Protein AF-A0A6G1YXE8-F1 (afdb_monomer)

Sequence (109 aa):
LSVSPDSFSIGLAEGHWGNKIVLLTSLLSKNEANSLYVKIKSCLTDTDVALLSNFFDFYDEKGNLYIRLDKQRLCTGKVSLSEGDSVRIKFKSILTHEPRKSTLNRMRT

Nearest PDB structures (foldseek):
  2ogk-assembly1_B  TM=8.290E-01  e=3.411E-05  Archaeoglobus fulgidus
  2ogk-assembly1_A  TM=7.427E-01  e=2.846E-04  Archaeoglobus fulgidus
  2ogk-assembly1_C  TM=7.393E-01  e=3.414E-04  Archaeoglobus fulgidus
  2nrq-assembly1_A  TM=8.232E-01  e=2.103E-03  Saccharolobus solfataricus
  7mby-assembly1_R  TM=4.024E-01  e=2.239E+00  Homo sapiens

Structure (mmCIF, N/CA/C/O backbone):
data_AF-A0A6G1YXE8-F1
#
_entry.id   AF-A0A6G1YXE8-F1
#
loop_
_atom_site.group_PDB
_atom_site.id
_atom_site.type_symbol
_atom_site.label_atom_id
_atom_site.label_alt_id
_atom_site.label_comp_id
_atom_site.label_asym_id
_atom_site.label_entity_id
_atom_site.label_seq_id
_atom_site.pdbx_PDB_ins_code
_atom_site.Cartn_x
_atom_site.Cartn_y
_atom_site.Cartn_z
_atom_site.occupancy
_atom_site.B_iso_or_equiv
_atom_site.auth_seq_id
_atom_site.auth_comp_id
_atom_site.auth_asym_id
_atom_site.auth_atom_id
_atom_site.pdbx_PDB_model_num
ATOM 1 N N . LEU A 1 1 ? 5.035 7.481 3.893 1.00 65.12 1 LEU A N 1
ATOM 2 C CA . LEU A 1 1 ? 4.880 7.264 2.430 1.00 65.12 1 LEU A CA 1
ATOM 3 C C . LEU A 1 1 ? 4.222 8.520 1.856 1.00 65.12 1 LEU A C 1
ATOM 5 O O . LEU A 1 1 ? 3.421 9.104 2.562 1.00 65.12 1 LEU A O 1
ATOM 9 N N . SER A 1 2 ? 4.622 9.020 0.687 1.00 70.44 2 SER A N 1
ATOM 10 C CA . SER A 1 2 ? 4.278 10.372 0.185 1.00 70.44 2 SER A CA 1
ATOM 11 C C . SER A 1 2 ? 2.879 10.484 -0.449 1.00 70.44 2 SER A C 1
ATOM 13 O O . SER A 1 2 ? 2.729 11.130 -1.479 1.00 70.44 2 SER A O 1
ATOM 15 N N . VAL A 1 3 ? 1.873 9.815 0.117 1.00 83.12 3 VAL A N 1
ATOM 16 C CA . VAL A 1 3 ? 0.493 9.848 -0.398 1.00 83.12 3 VAL A CA 1
ATOM 17 C C . VAL A 1 3 ? -0.293 10.912 0.361 1.00 83.12 3 VAL A C 1
ATOM 19 O O . VAL A 1 3 ? -0.233 10.940 1.590 1.00 83.12 3 VAL A O 1
ATOM 22 N N . SER A 1 4 ? -1.015 11.775 -0.359 1.00 86.62 4 SER A N 1
ATOM 23 C CA . SER A 1 4 ? -1.825 12.827 0.264 1.00 86.62 4 SER A CA 1
ATOM 24 C C . SER A 1 4 ? -2.988 12.225 1.071 1.00 86.62 4 SER A C 1
ATOM 26 O O . SER A 1 4 ? -3.716 11.393 0.517 1.00 86.62 4 SER A O 1
ATOM 28 N N . PRO A 1 5 ? -3.209 12.641 2.333 1.00 85.50 5 PRO A N 1
ATOM 29 C CA . PRO A 1 5 ? -4.352 12.201 3.136 1.00 85.50 5 PRO A CA 1
ATOM 30 C C . PRO A 1 5 ? -5.704 12.483 2.468 1.00 85.50 5 PRO A C 1
ATOM 32 O O . PRO A 1 5 ? -6.606 11.654 2.542 1.00 85.50 5 PRO A O 1
ATOM 35 N N . ASP A 1 6 ? -5.815 13.595 1.741 1.00 88.81 6 ASP A N 1
ATOM 36 C CA . ASP A 1 6 ? -7.065 14.031 1.104 1.00 88.81 6 ASP A CA 1
ATOM 37 C C . ASP A 1 6 ? -7.447 13.176 -0.116 1.00 88.81 6 ASP A C 1
ATOM 39 O O . ASP A 1 6 ? -8.575 13.228 -0.598 1.00 88.81 6 ASP A O 1
ATOM 43 N N . SER A 1 7 ? -6.513 12.362 -0.622 1.00 90.31 7 SER A N 1
ATOM 44 C CA . SER A 1 7 ? -6.764 11.443 -1.741 1.00 90.31 7 SER A CA 1
ATOM 45 C C . SER A 1 7 ? -7.498 10.165 -1.326 1.00 90.31 7 SER A C 1
ATOM 47 O O . SER A 1 7 ? -7.876 9.360 -2.181 1.00 90.31 7 SER A O 1
ATOM 49 N N . PHE A 1 8 ? -7.662 9.933 -0.020 1.00 93.56 8 PHE A N 1
ATOM 50 C CA . PHE A 1 8 ? -8.300 8.729 0.485 1.00 93.56 8 PHE A CA 1
ATOM 51 C C . PHE A 1 8 ? -9.818 8.880 0.519 1.00 93.56 8 PHE A C 1
ATOM 53 O O . PHE A 1 8 ? -10.379 9.777 1.139 1.00 93.56 8 PHE A O 1
ATOM 60 N N . SER A 1 9 ? -10.485 7.915 -0.100 1.00 94.81 9 SER A N 1
ATOM 61 C CA . SER A 1 9 ? -11.911 7.671 0.071 1.00 94.81 9 SER A CA 1
ATOM 62 C C . SER A 1 9 ? -12.157 6.802 1.306 1.00 94.81 9 SER A C 1
ATOM 64 O O . SER A 1 9 ? -11.409 5.856 1.579 1.00 94.81 9 SER A O 1
ATOM 66 N N . ILE A 1 10 ? -13.214 7.139 2.046 1.00 95.50 10 ILE A N 1
ATOM 67 C CA . ILE A 1 10 ? -13.670 6.425 3.240 1.00 95.50 10 ILE A CA 1
ATOM 68 C C . ILE A 1 10 ? -14.872 5.563 2.852 1.00 95.50 10 ILE A C 1
ATOM 70 O O . ILE A 1 10 ? -15.889 6.081 2.396 1.00 95.50 10 ILE A O 1
ATOM 74 N N . GLY A 1 11 ? -14.765 4.252 3.054 1.00 94.38 11 GLY A N 1
ATOM 75 C CA . GLY A 1 11 ? -15.863 3.300 2.904 1.00 94.38 11 GLY A CA 1
ATOM 76 C C . GLY A 1 11 ? -16.184 2.607 4.224 1.00 94.38 11 GLY A C 1
ATOM 77 O O . GLY A 1 11 ? -15.284 2.319 5.010 1.00 94.38 11 GLY A O 1
ATOM 78 N N . LEU A 1 12 ? -17.460 2.309 4.465 1.00 95.38 12 LEU A N 1
ATOM 79 C CA . LEU A 1 12 ? -17.874 1.420 5.550 1.00 95.38 12 LEU A CA 1
ATOM 80 C C . LEU A 1 12 ? -17.938 -0.010 5.020 1.00 95.38 12 LEU A C 1
ATOM 82 O O . LEU A 1 12 ? -18.489 -0.252 3.948 1.00 95.38 12 LEU A O 1
ATOM 86 N N . ALA A 1 13 ? -17.381 -0.949 5.772 1.00 93.12 13 ALA A N 1
ATOM 87 C CA . ALA A 1 13 ? -17.438 -2.364 5.451 1.00 93.12 13 ALA A CA 1
ATOM 88 C C . ALA A 1 13 ? -17.619 -3.198 6.714 1.00 93.12 13 ALA A C 1
ATOM 90 O O . ALA A 1 13 ? -17.544 -2.700 7.836 1.00 93.12 13 ALA A O 1
ATOM 91 N N . GLU A 1 14 ? -17.858 -4.483 6.518 1.00 94.25 14 GLU A N 1
ATOM 92 C CA . GLU A 1 14 ? -17.985 -5.456 7.587 1.00 94.25 14 GLU A CA 1
ATOM 93 C C . GLU A 1 14 ? -16.747 -6.356 7.577 1.00 94.25 14 GLU A C 1
ATOM 95 O O . GLU A 1 14 ? -16.319 -6.864 6.538 1.00 94.25 14 GLU A O 1
ATOM 100 N N . GLY A 1 15 ? -16.103 -6.476 8.733 1.00 88.94 15 GLY A N 1
ATOM 101 C CA . GLY A 1 15 ? -14.977 -7.370 8.941 1.00 88.94 15 GLY A CA 1
ATOM 102 C C . GLY A 1 15 ? -15.431 -8.825 8.998 1.00 88.94 15 GLY A C 1
ATOM 103 O O . GLY A 1 15 ? -16.618 -9.130 9.055 1.00 88.94 15 GLY A O 1
ATOM 104 N N . HIS A 1 16 ? -14.464 -9.739 9.052 1.00 86.38 16 HIS A N 1
ATOM 105 C CA . HIS A 1 16 ? -14.731 -11.182 9.029 1.00 86.38 16 HIS A CA 1
ATOM 106 C C . HIS A 1 16 ? -15.713 -11.659 10.117 1.00 86.38 16 HIS A C 1
ATOM 108 O O . HIS A 1 16 ? -16.473 -12.591 9.890 1.00 86.38 16 HIS A O 1
ATOM 114 N N . TRP A 1 17 ? -15.721 -10.991 11.274 1.00 91.12 17 TRP A N 1
ATOM 115 C CA . TRP A 1 17 ? -16.552 -11.326 12.437 1.00 91.12 17 TRP A CA 1
ATOM 116 C C . TRP A 1 17 ? -17.778 -10.415 12.610 1.00 91.12 17 TRP A C 1
ATOM 118 O O . TRP A 1 17 ? -18.244 -10.226 13.727 1.00 91.12 17 TRP A O 1
ATOM 128 N N . GLY A 1 18 ? -18.259 -9.771 11.545 1.00 91.12 18 GLY A N 1
ATOM 129 C CA . GLY A 1 18 ? -19.430 -8.885 11.616 1.00 91.12 18 GLY A CA 1
ATOM 130 C C . GLY A 1 18 ? -19.157 -7.487 12.192 1.00 91.12 18 GLY A C 1
ATOM 131 O O . GLY A 1 18 ? -20.048 -6.650 12.331 1.00 91.12 18 GLY A O 1
ATOM 132 N N . ASN A 1 19 ? -17.902 -7.199 12.543 1.00 93.75 19 ASN A N 1
ATOM 133 C CA . ASN A 1 19 ? -17.512 -5.901 13.086 1.00 93.75 19 ASN A CA 1
ATOM 134 C C . ASN A 1 19 ? -17.506 -4.844 11.983 1.00 93.75 19 ASN A C 1
ATOM 136 O O . ASN A 1 19 ? -16.868 -5.036 10.949 1.00 93.75 19 ASN A O 1
ATOM 140 N N . LYS A 1 20 ? -18.133 -3.689 12.215 1.00 94.00 20 LYS A N 1
ATOM 141 C CA . LYS A 1 20 ? -18.038 -2.558 11.285 1.00 94.00 20 LYS A CA 1
ATOM 142 C C . LYS A 1 20 ? -16.603 -2.036 11.251 1.00 94.00 20 LYS A C 1
ATOM 144 O O . LYS A 1 20 ? -16.035 -1.693 12.286 1.00 94.00 20 LYS A O 1
ATOM 149 N N . ILE A 1 21 ? -16.034 -1.963 10.057 1.00 93.88 21 ILE A N 1
ATOM 150 C CA . ILE A 1 21 ? -14.694 -1.448 9.791 1.00 93.88 21 ILE A CA 1
ATOM 151 C C . ILE A 1 21 ? -14.757 -0.295 8.795 1.00 93.88 21 ILE A C 1
ATOM 153 O O . ILE A 1 21 ? -15.674 -0.189 7.978 1.00 93.88 21 ILE A O 1
ATOM 157 N N . VAL A 1 22 ? -13.740 0.558 8.853 1.00 94.25 22 VAL A N 1
ATOM 158 C CA . VAL A 1 22 ? -13.534 1.628 7.881 1.00 94.25 22 VAL A CA 1
ATOM 159 C C . VAL A 1 22 ? -12.457 1.196 6.893 1.00 94.25 22 VAL A C 1
ATOM 161 O O . VAL A 1 22 ? -11.349 0.828 7.283 1.00 94.25 22 VAL A O 1
ATOM 164 N N . LEU A 1 23 ? -12.781 1.252 5.605 1.00 92.81 23 LEU A N 1
ATOM 165 C CA . LEU A 1 23 ? -11.847 1.053 4.507 1.00 92.81 23 LEU A CA 1
ATOM 166 C C . LEU A 1 23 ? -11.361 2.410 4.007 1.00 92.81 23 LEU A C 1
ATOM 168 O O . LEU A 1 23 ? -12.140 3.202 3.483 1.00 92.81 23 LEU A O 1
ATOM 172 N N . LEU A 1 24 ? -10.058 2.646 4.134 1.00 93.50 24 LEU A N 1
ATOM 173 C CA . LEU A 1 24 ? -9.379 3.781 3.519 1.00 93.50 24 LEU A CA 1
ATOM 174 C C . LEU A 1 24 ? -8.768 3.325 2.197 1.00 93.50 24 LEU A C 1
ATOM 176 O O . LEU A 1 24 ? -7.879 2.473 2.188 1.00 93.50 24 LEU A O 1
ATOM 180 N N . THR A 1 25 ? -9.240 3.887 1.086 1.00 93.56 25 THR A N 1
ATOM 181 C CA . THR A 1 25 ? -8.762 3.525 -0.256 1.00 93.56 25 THR A CA 1
ATOM 182 C C . THR A 1 25 ? -8.339 4.769 -1.018 1.00 93.56 25 THR A C 1
ATOM 184 O O . THR A 1 25 ? -9.111 5.716 -1.125 1.00 93.56 25 THR A O 1
ATOM 187 N N . SER A 1 26 ? -7.137 4.754 -1.589 1.00 94.12 26 SER A N 1
ATOM 188 C CA . SER A 1 26 ? -6.654 5.800 -2.494 1.00 94.12 26 SER A CA 1
ATOM 189 C C . SER A 1 26 ? -6.207 5.167 -3.809 1.00 94.12 26 SER A C 1
ATOM 191 O O . SER A 1 26 ? -5.603 4.089 -3.824 1.00 94.12 26 SER A O 1
ATOM 193 N N . LEU A 1 27 ? -6.544 5.824 -4.917 1.00 93.06 27 LEU A N 1
ATOM 194 C CA . LEU A 1 27 ? -6.075 5.473 -6.251 1.00 93.06 27 LEU A CA 1
ATOM 195 C C . LEU A 1 27 ? -5.009 6.480 -6.657 1.00 93.06 27 LEU A C 1
ATOM 197 O O . LEU A 1 27 ? -5.281 7.670 -6.768 1.00 93.06 27 LEU A O 1
ATOM 201 N N . LEU A 1 28 ? -3.800 5.981 -6.890 1.00 91.81 28 LEU A N 1
ATOM 202 C CA . LEU A 1 28 ? -2.659 6.816 -7.241 1.00 91.81 28 LEU A CA 1
ATOM 203 C C . LEU A 1 28 ? -2.535 6.956 -8.754 1.00 91.81 28 LEU A C 1
ATOM 205 O O . LEU A 1 28 ? -2.722 5.990 -9.501 1.00 91.81 28 LEU A O 1
ATOM 209 N N . SER A 1 29 ? -2.149 8.148 -9.201 1.00 91.38 29 SER A N 1
ATOM 210 C CA . SER A 1 29 ? -1.709 8.360 -10.577 1.00 91.38 29 SER A CA 1
ATOM 211 C C . SER A 1 29 ? -0.419 7.580 -10.867 1.00 91.38 29 SER A C 1
ATOM 213 O O . SER A 1 29 ? 0.296 7.140 -9.964 1.00 91.38 29 SER A O 1
ATOM 215 N N . LYS A 1 30 ? -0.072 7.429 -12.151 1.00 88.56 30 LYS A N 1
ATOM 216 C CA . LYS A 1 30 ? 1.152 6.726 -12.579 1.00 88.56 30 LYS A CA 1
ATOM 217 C C . LYS A 1 30 ? 2.416 7.280 -11.906 1.00 88.56 30 LYS A C 1
ATOM 219 O O . LYS A 1 30 ? 3.276 6.504 -11.492 1.00 88.56 30 LYS A O 1
ATOM 224 N N . ASN A 1 31 ? 2.522 8.604 -11.797 1.00 89.38 31 ASN A N 1
ATOM 225 C CA . ASN A 1 31 ? 3.700 9.261 -11.233 1.00 89.38 31 ASN A CA 1
ATOM 226 C C . ASN A 1 31 ? 3.797 9.015 -9.724 1.00 89.38 31 ASN A C 1
ATOM 228 O O . ASN A 1 31 ? 4.843 8.585 -9.243 1.00 89.38 31 ASN A O 1
ATOM 232 N N . GLU A 1 32 ? 2.694 9.194 -8.996 1.00 90.94 32 GLU A N 1
ATOM 233 C CA . GLU A 1 32 ? 2.628 8.939 -7.552 1.00 90.94 32 GLU A CA 1
ATOM 234 C C . GLU A 1 32 ? 2.891 7.470 -7.220 1.00 90.94 32 GLU A C 1
ATOM 236 O O . GLU A 1 32 ? 3.638 7.169 -6.290 1.00 90.94 32 GLU A O 1
ATOM 241 N N . ALA A 1 33 ? 2.330 6.550 -8.010 1.00 89.81 33 ALA A N 1
ATOM 242 C CA . ALA A 1 33 ? 2.570 5.122 -7.863 1.00 89.81 33 ALA A CA 1
ATOM 243 C C . ALA A 1 33 ? 4.053 4.778 -8.070 1.00 89.81 33 ALA A C 1
ATOM 245 O O . ALA A 1 33 ? 4.614 4.013 -7.288 1.00 89.81 33 ALA A O 1
ATOM 246 N N . ASN A 1 34 ? 4.714 5.366 -9.072 1.00 88.56 34 ASN A N 1
ATOM 247 C CA . ASN A 1 34 ? 6.139 5.135 -9.306 1.00 88.56 34 ASN A CA 1
ATOM 248 C C . ASN A 1 34 ? 7.005 5.697 -8.166 1.00 88.56 34 ASN A C 1
ATOM 250 O O . ASN A 1 34 ? 7.890 5.009 -7.660 1.00 88.56 34 ASN A O 1
ATOM 254 N N . SER A 1 35 ? 6.715 6.914 -7.699 1.00 90.62 35 SER A N 1
ATOM 255 C CA . SER A 1 35 ? 7.397 7.498 -6.538 1.00 90.62 35 SER A CA 1
ATOM 256 C C . SER A 1 35 ? 7.203 6.653 -5.278 1.00 90.62 35 SER A C 1
ATOM 258 O O . SER A 1 35 ? 8.156 6.427 -4.530 1.00 90.62 35 SER A O 1
ATOM 260 N N . LEU A 1 36 ? 5.989 6.139 -5.057 1.00 90.00 36 LEU A N 1
ATOM 261 C CA . LEU A 1 36 ? 5.691 5.234 -3.952 1.00 90.00 36 LEU A CA 1
ATOM 262 C C . LEU A 1 36 ? 6.488 3.932 -4.069 1.00 90.00 36 LEU A C 1
ATOM 264 O O . LEU A 1 36 ? 7.078 3.495 -3.084 1.00 90.00 36 LEU A O 1
ATOM 268 N N . TYR A 1 37 ? 6.533 3.337 -5.261 1.00 87.88 37 TYR A N 1
ATOM 269 C CA . TYR A 1 37 ? 7.282 2.113 -5.524 1.00 87.88 37 TYR A CA 1
ATOM 270 C C . TYR A 1 37 ? 8.777 2.288 -5.247 1.00 87.88 37 TYR A C 1
ATOM 272 O O . TYR A 1 37 ? 9.356 1.499 -4.504 1.00 87.88 37 TYR A O 1
ATOM 280 N N . VAL A 1 38 ? 9.393 3.351 -5.776 1.00 87.50 38 VAL A N 1
ATOM 281 C CA . VAL A 1 38 ? 10.811 3.663 -5.535 1.00 87.50 38 VAL A CA 1
ATOM 282 C C . VAL A 1 38 ? 11.081 3.838 -4.043 1.00 87.50 38 VAL A C 1
ATOM 284 O O . VAL A 1 38 ? 12.052 3.287 -3.528 1.00 87.50 38 VAL A O 1
ATOM 287 N N . LYS A 1 39 ? 10.194 4.539 -3.328 1.00 88.31 39 LYS A N 1
ATOM 288 C CA . LYS A 1 39 ? 10.324 4.736 -1.882 1.00 88.31 39 LYS A CA 1
ATOM 289 C C . LYS A 1 39 ? 10.219 3.423 -1.111 1.00 88.31 39 LYS A C 1
ATOM 291 O O . LYS A 1 39 ? 11.061 3.166 -0.260 1.00 88.31 39 LYS A O 1
ATOM 296 N N . ILE A 1 40 ? 9.232 2.581 -1.423 1.00 87.00 40 ILE A N 1
ATOM 297 C CA . ILE A 1 40 ? 9.095 1.255 -0.804 1.00 87.00 40 ILE A CA 1
ATOM 298 C C . ILE A 1 40 ? 10.355 0.438 -1.074 1.00 87.00 40 ILE A C 1
ATOM 300 O O . ILE A 1 40 ? 10.981 -0.014 -0.125 1.00 87.00 40 ILE A O 1
ATOM 304 N N . LYS A 1 41 ? 10.787 0.342 -2.336 1.00 83.06 41 LYS A N 1
ATOM 305 C CA . LYS A 1 41 ? 11.999 -0.385 -2.726 1.00 83.06 41 LYS A CA 1
ATOM 306 C C . LYS A 1 41 ? 13.241 0.104 -1.975 1.00 83.06 41 LYS A C 1
ATOM 308 O O . LYS A 1 41 ? 14.037 -0.721 -1.558 1.00 83.06 41 LYS A O 1
ATOM 313 N N . SER A 1 42 ? 13.389 1.414 -1.772 1.00 84.50 42 SER A N 1
ATOM 314 C CA . SER A 1 42 ? 14.518 1.983 -1.019 1.00 84.50 42 SER A CA 1
ATOM 315 C C . SER A 1 42 ? 14.489 1.683 0.482 1.00 84.50 42 SER A C 1
ATOM 317 O O . SER A 1 42 ? 15.519 1.774 1.140 1.00 84.50 42 SER A O 1
ATOM 319 N N . CYS A 1 43 ? 13.317 1.361 1.034 1.00 83.06 43 CYS A N 1
ATOM 320 C CA . CYS A 1 43 ? 13.150 1.039 2.450 1.00 83.06 43 CYS A CA 1
ATOM 321 C C . CYS A 1 43 ? 13.189 -0.468 2.734 1.00 83.06 43 CYS A C 1
ATOM 323 O O . CYS A 1 43 ? 13.272 -0.848 3.900 1.00 83.06 43 CYS A O 1
ATOM 325 N N . LEU A 1 44 ? 13.076 -1.309 1.704 1.00 80.44 44 LEU A N 1
ATOM 326 C CA . LEU A 1 44 ? 13.161 -2.759 1.834 1.00 80.44 44 LEU A CA 1
ATOM 327 C C . LEU A 1 44 ? 14.621 -3.186 2.002 1.00 80.44 44 LEU A C 1
ATOM 329 O O . LEU A 1 44 ? 15.516 -2.635 1.364 1.00 80.44 44 LEU A O 1
ATOM 333 N N . THR A 1 45 ? 14.854 -4.171 2.865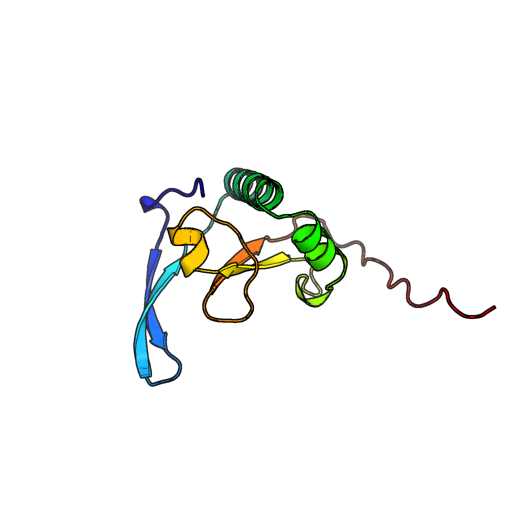 1.00 74.50 45 THR A N 1
ATOM 334 C CA . THR A 1 45 ? 16.187 -4.757 3.059 1.00 74.50 45 THR A CA 1
ATOM 335 C C . THR A 1 45 ? 16.548 -5.694 1.905 1.00 74.50 45 THR A C 1
ATOM 337 O O . THR A 1 45 ? 15.665 -6.159 1.184 1.00 74.50 45 THR A O 1
ATOM 340 N N . ASP A 1 46 ? 17.831 -6.032 1.739 1.00 72.75 46 ASP A N 1
ATOM 341 C CA . ASP A 1 46 ? 18.268 -6.984 0.702 1.00 72.75 46 ASP A CA 1
ATOM 342 C C . ASP A 1 46 ? 17.544 -8.339 0.807 1.00 72.75 46 ASP A C 1
ATOM 344 O O . ASP A 1 46 ? 17.206 -8.956 -0.204 1.00 72.75 46 ASP A O 1
ATOM 348 N N . THR A 1 47 ? 17.212 -8.761 2.030 1.00 72.44 47 THR A N 1
ATOM 349 C CA . THR A 1 47 ? 16.399 -9.952 2.301 1.00 72.44 47 THR A CA 1
ATOM 350 C C . THR A 1 47 ? 14.975 -9.812 1.760 1.00 72.44 47 THR A C 1
ATOM 352 O O . THR A 1 47 ? 14.459 -10.736 1.134 1.00 72.44 47 THR A O 1
ATOM 355 N N . ASP A 1 48 ? 14.337 -8.655 1.953 1.00 70.94 48 ASP A N 1
ATOM 356 C CA . ASP A 1 48 ? 12.986 -8.397 1.445 1.00 70.94 48 ASP A CA 1
ATOM 357 C C . ASP A 1 48 ? 12.961 -8.321 -0.089 1.00 70.94 48 ASP A C 1
ATOM 359 O O . ASP A 1 48 ? 12.018 -8.787 -0.730 1.00 70.94 48 ASP A O 1
ATOM 363 N N . VAL A 1 49 ? 14.009 -7.755 -0.694 1.00 71.38 49 VAL A N 1
ATOM 364 C CA . VAL A 1 49 ? 14.166 -7.710 -2.154 1.00 71.38 49 VAL A CA 1
ATOM 365 C C . VAL A 1 49 ? 14.325 -9.123 -2.718 1.00 71.38 49 VAL A C 1
ATOM 367 O O . VAL A 1 49 ? 13.676 -9.449 -3.713 1.00 71.38 49 VAL A O 1
ATOM 370 N N . ALA A 1 50 ? 15.120 -9.974 -2.063 1.00 67.88 50 ALA A N 1
ATOM 371 C CA . ALA A 1 50 ? 15.273 -11.377 -2.439 1.00 67.88 50 ALA A CA 1
ATOM 372 C C . ALA A 1 50 ? 13.956 -12.165 -2.303 1.00 67.88 50 ALA A C 1
ATOM 374 O O . ALA A 1 50 ? 13.636 -12.996 -3.155 1.00 67.88 50 ALA A O 1
ATOM 375 N N . LEU A 1 51 ? 13.153 -11.881 -1.272 1.00 70.94 51 LEU A N 1
ATOM 376 C CA . LEU A 1 51 ? 11.814 -12.458 -1.126 1.00 70.94 51 LEU A CA 1
ATOM 377 C C . LEU A 1 51 ? 10.887 -12.026 -2.271 1.00 70.94 51 LEU A C 1
ATOM 379 O O . LEU A 1 51 ? 10.261 -12.879 -2.895 1.00 70.94 51 LEU A O 1
ATOM 383 N N . LEU A 1 52 ? 10.852 -10.736 -2.619 1.00 71.81 52 LEU A N 1
ATOM 384 C CA . LEU A 1 52 ? 10.041 -10.236 -3.738 1.00 71.81 52 LEU A CA 1
ATOM 385 C C . LEU A 1 52 ? 10.457 -10.812 -5.096 1.00 71.81 52 LEU A C 1
ATOM 387 O O . LEU A 1 52 ? 9.607 -10.974 -5.970 1.00 71.81 52 LEU A O 1
ATOM 391 N N . SER A 1 53 ? 11.748 -11.090 -5.305 1.00 65.44 53 SER A N 1
ATOM 392 C CA . SER A 1 53 ? 12.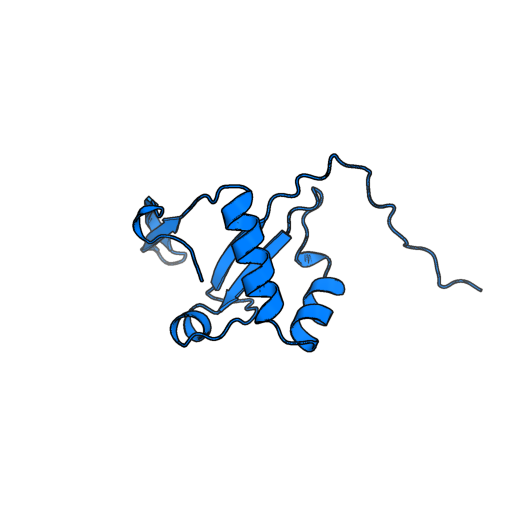226 -11.684 -6.559 1.00 65.44 53 SER A CA 1
ATOM 393 C C . SER A 1 53 ? 11.953 -13.182 -6.664 1.00 65.44 53 SER A C 1
ATOM 395 O O . SER A 1 53 ? 11.810 -13.685 -7.776 1.00 65.44 53 SER A O 1
ATOM 397 N N . ASN A 1 54 ? 11.895 -13.887 -5.532 1.00 60.41 54 ASN A N 1
ATOM 398 C CA . ASN A 1 54 ? 11.766 -15.344 -5.502 1.00 60.41 54 ASN A CA 1
ATOM 399 C C . ASN A 1 54 ? 10.313 -15.821 -5.392 1.00 60.41 54 ASN A C 1
ATOM 401 O O . ASN A 1 54 ? 10.011 -16.938 -5.809 1.00 60.41 54 ASN A O 1
ATOM 405 N N . PHE A 1 55 ? 9.410 -14.996 -4.859 1.00 64.75 55 PHE A N 1
ATOM 406 C CA . PHE A 1 55 ? 8.010 -15.370 -4.681 1.00 64.75 55 PHE A CA 1
ATOM 407 C C . PHE A 1 55 ? 7.146 -14.888 -5.847 1.00 64.75 55 PHE A C 1
ATOM 409 O O . PHE A 1 55 ? 6.764 -13.720 -5.939 1.00 64.75 55 PHE A O 1
ATOM 416 N N . PHE A 1 56 ? 6.789 -15.835 -6.717 1.00 62.94 56 PHE A N 1
ATOM 417 C CA . PHE A 1 56 ? 5.787 -15.639 -7.768 1.00 62.94 56 PHE A CA 1
ATOM 418 C C . PHE A 1 56 ? 4.431 -15.187 -7.212 1.00 62.94 56 PHE A C 1
ATOM 420 O O . PHE A 1 56 ? 3.716 -14.473 -7.903 1.00 62.94 56 PHE A O 1
ATOM 427 N N . ASP A 1 57 ? 4.122 -15.506 -5.953 1.00 72.25 57 ASP A N 1
ATOM 428 C CA . ASP A 1 57 ? 2.855 -15.175 -5.289 1.00 72.25 57 ASP A CA 1
ATOM 429 C C . ASP A 1 57 ? 2.584 -13.667 -5.163 1.00 72.25 57 ASP A C 1
ATOM 431 O O . ASP A 1 57 ? 1.441 -13.248 -4.969 1.00 72.25 57 ASP A O 1
ATOM 435 N N . PHE A 1 58 ? 3.617 -12.829 -5.288 1.00 79.38 58 PHE A N 1
ATOM 436 C CA . PHE A 1 58 ? 3.445 -11.377 -5.307 1.00 79.38 58 PHE A CA 1
ATOM 437 C C . PHE A 1 58 ? 2.957 -10.852 -6.662 1.00 79.38 58 PHE A C 1
ATOM 439 O O . PHE A 1 58 ? 2.485 -9.717 -6.729 1.00 79.38 58 PHE A O 1
ATOM 446 N N . TYR A 1 59 ? 3.039 -11.642 -7.734 1.00 83.38 59 TYR A N 1
ATOM 447 C CA . TYR A 1 59 ? 2.593 -11.256 -9.069 1.00 83.38 59 TYR A CA 1
ATOM 448 C C . TYR A 1 59 ? 1.352 -12.056 -9.470 1.00 83.38 59 TYR A C 1
ATOM 450 O O . TYR A 1 59 ? 1.334 -13.277 -9.363 1.00 83.38 59 TYR A O 1
ATOM 458 N N . ASP A 1 60 ? 0.312 -11.385 -9.972 1.00 82.69 60 ASP A N 1
ATOM 459 C CA . ASP A 1 60 ? -0.781 -12.108 -10.632 1.00 82.69 60 ASP A CA 1
ATOM 460 C C . ASP A 1 60 ? -0.409 -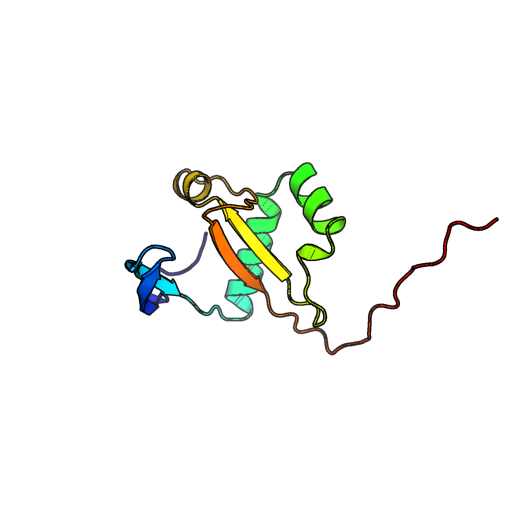12.529 -12.062 1.00 82.69 60 ASP A C 1
ATOM 462 O O . ASP A 1 60 ? 0.586 -12.081 -12.633 1.00 82.69 60 ASP A O 1
ATOM 466 N N . GLU A 1 61 ? -1.255 -13.360 -12.672 1.00 80.38 61 GLU A N 1
ATOM 467 C CA . GLU A 1 61 ? -1.103 -13.825 -14.060 1.00 80.38 61 GLU A CA 1
ATOM 468 C C . GLU A 1 61 ? -1.016 -12.677 -15.079 1.00 80.38 61 GLU A C 1
ATOM 470 O O . GLU A 1 61 ? -0.465 -12.841 -16.163 1.00 80.38 61 GLU A O 1
ATOM 475 N N . LYS A 1 62 ? -1.535 -11.492 -14.732 1.00 79.88 62 LYS A N 1
ATOM 476 C CA . LYS A 1 62 ? -1.497 -10.282 -15.565 1.00 79.88 62 LYS A CA 1
ATOM 477 C C . LYS A 1 62 ? -0.254 -9.427 -15.292 1.00 79.88 62 LYS A C 1
ATOM 479 O O . LYS A 1 62 ? -0.136 -8.330 -15.837 1.00 79.88 62 LYS A O 1
ATOM 484 N N . GLY A 1 63 ? 0.656 -9.894 -14.438 1.00 80.44 63 GLY A N 1
ATOM 485 C CA . GLY A 1 63 ? 1.878 -9.204 -14.043 1.00 80.44 63 GLY A CA 1
ATOM 486 C C . GLY A 1 63 ? 1.666 -8.048 -13.063 1.00 80.44 63 GLY A C 1
ATOM 487 O O . GLY A 1 63 ? 2.576 -7.239 -12.886 1.00 80.44 63 GLY A O 1
ATOM 488 N N . ASN A 1 64 ? 0.494 -7.922 -12.434 1.00 87.69 64 ASN A N 1
ATOM 489 C CA . ASN A 1 64 ? 0.282 -6.926 -11.386 1.00 87.69 64 ASN A CA 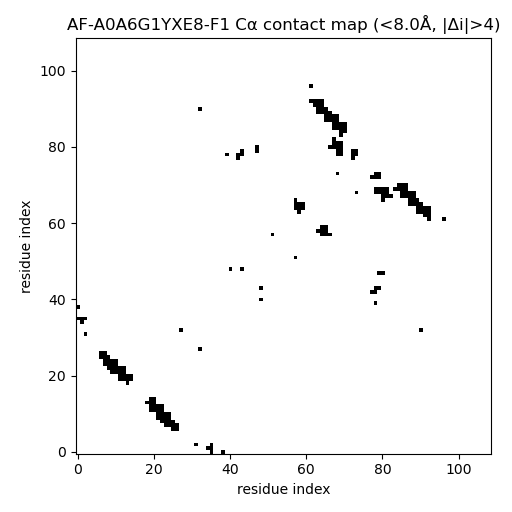1
ATOM 490 C C . ASN A 1 64 ? 0.975 -7.373 -10.103 1.00 87.69 64 ASN A C 1
ATOM 492 O O . ASN A 1 64 ? 0.829 -8.518 -9.685 1.00 87.69 64 ASN A O 1
ATOM 496 N N . LEU A 1 65 ? 1.659 -6.439 -9.451 1.00 87.69 65 LEU A N 1
ATOM 497 C CA . LEU A 1 65 ? 2.375 -6.677 -8.205 1.00 87.69 65 LEU A CA 1
ATOM 498 C C . LEU A 1 65 ? 1.478 -6.331 -7.010 1.00 87.69 65 LEU A C 1
ATOM 500 O O . LEU A 1 65 ? 1.023 -5.192 -6.871 1.00 87.69 65 LEU A O 1
ATOM 504 N N . TYR A 1 66 ? 1.245 -7.306 -6.139 1.00 89.38 66 TYR A N 1
ATOM 505 C CA . TYR A 1 66 ? 0.499 -7.168 -4.894 1.00 89.38 66 TYR A CA 1
ATOM 506 C C . TYR A 1 66 ? 1.473 -7.196 -3.736 1.00 89.38 66 TYR A C 1
ATOM 508 O O . TYR A 1 66 ? 2.124 -8.200 -3.485 1.00 89.38 66 TYR A O 1
ATOM 516 N N . ILE A 1 67 ? 1.547 -6.095 -2.999 1.00 88.62 67 ILE A N 1
ATOM 517 C CA . ILE A 1 67 ? 2.381 -5.994 -1.808 1.00 88.62 67 ILE A CA 1
ATOM 518 C C . ILE A 1 67 ? 1.484 -5.797 -0.592 1.00 88.62 67 ILE A C 1
ATOM 520 O O . ILE A 1 67 ? 0.523 -5.024 -0.612 1.00 88.62 67 ILE A O 1
ATOM 524 N N . ARG A 1 68 ? 1.821 -6.500 0.486 1.00 89.81 68 ARG A N 1
ATOM 525 C CA . ARG A 1 68 ? 1.208 -6.353 1.803 1.00 89.81 68 ARG A CA 1
ATOM 526 C C . ARG A 1 68 ? 2.251 -5.809 2.765 1.00 89.81 68 ARG A C 1
ATOM 528 O O . ARG A 1 68 ? 3.252 -6.472 3.017 1.00 89.81 68 ARG A O 1
ATOM 535 N N . LEU A 1 69 ? 2.030 -4.597 3.267 1.00 90.00 69 LEU A N 1
ATOM 536 C CA . LEU A 1 69 ? 2.917 -3.952 4.236 1.00 90.00 69 LEU A CA 1
ATOM 537 C C . LEU A 1 69 ? 2.357 -4.072 5.650 1.00 90.00 69 LEU A C 1
ATOM 539 O O . LEU A 1 69 ? 1.153 -3.933 5.856 1.00 90.00 69 LEU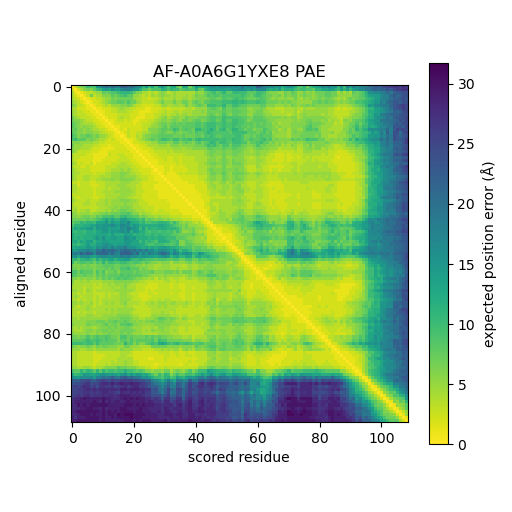 A O 1
ATOM 543 N N . ASP A 1 70 ? 3.230 -4.280 6.627 1.00 90.69 70 ASP A N 1
ATOM 544 C CA . ASP A 1 70 ? 2.847 -4.325 8.038 1.00 90.69 70 ASP A CA 1
ATOM 545 C C . ASP A 1 70 ? 2.309 -2.964 8.518 1.00 90.69 70 ASP A C 1
ATOM 547 O O . ASP A 1 70 ? 3.007 -1.949 8.443 1.00 90.69 70 ASP A O 1
ATOM 551 N N . LYS A 1 71 ? 1.067 -2.935 9.024 1.00 90.50 71 LYS A N 1
ATOM 552 C CA . LYS A 1 71 ? 0.433 -1.695 9.506 1.00 90.50 71 LYS A CA 1
ATOM 553 C C . LYS A 1 71 ? 1.178 -1.083 10.694 1.00 90.50 71 LYS A C 1
ATOM 555 O O . LYS A 1 71 ? 1.386 0.128 10.717 1.00 90.50 71 LYS A O 1
ATOM 560 N N . GLN A 1 72 ? 1.588 -1.905 11.660 1.00 90.38 72 GLN A N 1
ATOM 561 C CA . GLN A 1 72 ? 2.211 -1.445 12.903 1.00 90.38 72 GLN A CA 1
ATOM 562 C C . GLN A 1 72 ? 3.604 -0.877 12.630 1.00 90.38 72 GLN A C 1
ATOM 564 O O . GLN A 1 72 ? 3.948 0.217 13.084 1.00 90.38 72 GLN A O 1
ATOM 569 N N . ARG A 1 73 ? 4.402 -1.574 11.812 1.00 88.31 73 ARG A N 1
ATOM 570 C CA . ARG A 1 73 ? 5.723 -1.075 11.411 1.00 88.31 73 ARG A CA 1
ATOM 571 C C . ARG A 1 73 ? 5.610 0.201 10.587 1.00 88.31 73 ARG A C 1
ATOM 573 O O . ARG A 1 73 ? 6.377 1.131 10.833 1.00 88.31 73 ARG A O 1
ATOM 580 N N . LEU A 1 74 ? 4.609 0.303 9.712 1.00 88.50 74 LEU A N 1
ATOM 581 C CA . LEU A 1 74 ? 4.398 1.509 8.916 1.00 88.50 74 LEU A CA 1
ATOM 582 C C . LEU A 1 74 ? 4.110 2.742 9.786 1.00 88.50 74 LEU A C 1
ATOM 584 O O . LEU A 1 74 ? 4.666 3.809 9.523 1.00 88.50 74 LEU A O 1
ATOM 588 N N . CYS A 1 75 ? 3.322 2.590 10.855 1.00 87.25 75 CYS A N 1
ATOM 589 C CA . CYS A 1 75 ? 3.069 3.654 11.833 1.00 87.25 75 CYS A CA 1
ATOM 590 C C . CYS A 1 75 ? 4.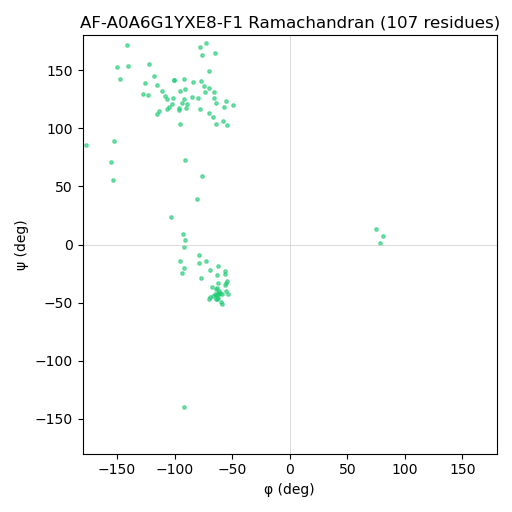337 4.103 12.580 1.00 87.25 75 CYS A C 1
ATOM 592 O O . CYS A 1 75 ? 4.425 5.255 12.991 1.00 87.25 75 CYS A O 1
ATOM 594 N N . THR A 1 76 ? 5.339 3.228 12.708 1.00 87.81 76 THR A N 1
ATOM 595 C CA . THR A 1 76 ? 6.649 3.546 13.313 1.00 87.81 76 THR A CA 1
ATOM 596 C C . THR A 1 76 ? 7.700 3.994 12.289 1.00 87.81 76 THR A C 1
ATOM 598 O O . THR A 1 76 ? 8.876 4.134 12.620 1.00 87.81 76 THR A O 1
ATOM 601 N N . GLY A 1 77 ? 7.294 4.225 11.035 1.00 84.56 77 GLY A N 1
ATOM 602 C CA . GLY A 1 77 ? 8.169 4.693 9.958 1.00 84.56 77 GLY A CA 1
ATOM 603 C C . GLY A 1 77 ? 9.016 3.603 9.294 1.00 84.56 77 GLY A C 1
ATOM 604 O O . GLY A 1 77 ? 9.852 3.923 8.450 1.00 84.56 77 GLY A O 1
ATOM 605 N N . LYS A 1 78 ? 8.798 2.327 9.631 1.00 85.56 78 LYS A N 1
ATOM 606 C CA . LYS A 1 78 ? 9.503 1.179 9.043 1.00 85.56 78 LYS A CA 1
ATOM 607 C C . LYS A 1 78 ? 8.639 0.500 7.982 1.00 85.56 78 LYS A C 1
ATOM 609 O O . LYS A 1 78 ? 7.434 0.347 8.152 1.00 85.56 78 LYS A O 1
ATOM 614 N N . VAL A 1 79 ? 9.256 0.059 6.890 1.00 86.38 79 VAL A N 1
ATOM 615 C CA . VAL A 1 79 ? 8.573 -0.680 5.819 1.00 86.38 79 VAL A CA 1
ATOM 616 C C . VAL A 1 79 ? 8.992 -2.141 5.902 1.00 86.38 79 VAL A C 1
ATOM 618 O O . VAL A 1 79 ? 10.180 -2.435 5.890 1.00 86.38 79 VAL A O 1
ATOM 621 N N . SER A 1 80 ? 8.026 -3.053 5.998 1.00 85.19 80 SER A N 1
ATOM 622 C CA . SER A 1 80 ? 8.278 -4.492 5.896 1.00 85.19 80 SER A CA 1
ATOM 623 C C . SER A 1 80 ? 7.078 -5.222 5.315 1.00 85.19 80 SER A C 1
ATOM 625 O O . SER A 1 80 ? 5.938 -4.781 5.49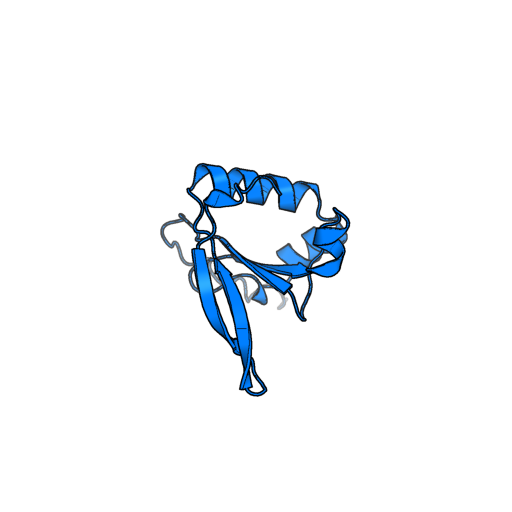1 1.00 85.19 80 SER A O 1
ATOM 627 N N . LEU A 1 81 ? 7.340 -6.358 4.674 1.00 86.44 81 LEU A N 1
ATOM 628 C CA . LEU A 1 81 ? 6.301 -7.252 4.172 1.00 86.44 81 LEU A CA 1
ATOM 629 C C . LEU A 1 81 ? 5.574 -7.949 5.334 1.00 86.44 81 LEU A C 1
ATOM 631 O O . LEU A 1 81 ? 6.152 -8.155 6.402 1.00 86.44 81 LEU A O 1
ATOM 635 N N . SER A 1 82 ? 4.294 -8.269 5.142 1.00 84.50 82 SER A N 1
ATOM 636 C CA . SER A 1 82 ? 3.466 -8.954 6.141 1.00 84.50 82 SER A CA 1
ATOM 637 C C . SER A 1 82 ? 2.427 -9.856 5.483 1.00 84.50 82 SER A C 1
ATOM 639 O O . SER A 1 82 ? 1.832 -9.495 4.469 1.00 84.50 82 SER A O 1
ATOM 641 N N . GLU A 1 83 ? 2.168 -11.013 6.085 1.00 78.69 83 GLU A N 1
ATOM 642 C CA . GLU A 1 83 ? 1.124 -11.944 5.638 1.00 78.69 83 GLU A CA 1
ATOM 643 C C . GLU A 1 83 ? -0.227 -11.700 6.331 1.00 78.69 83 GLU A C 1
ATOM 645 O O . GLU A 1 83 ? -1.272 -12.081 5.796 1.00 78.69 83 GLU A O 1
ATOM 650 N N . GLY A 1 84 ? -0.212 -11.020 7.485 1.00 81.38 84 GLY A N 1
ATOM 651 C CA . GLY A 1 84 ? -1.370 -10.777 8.346 1.00 81.38 84 GLY A CA 1
ATOM 652 C C . GLY A 1 84 ? -2.110 -9.465 8.058 1.00 81.38 84 GLY A C 1
ATOM 653 O O . GLY A 1 84 ? -2.320 -9.077 6.901 1.00 81.38 84 GLY A O 1
ATOM 654 N N . ASP A 1 85 ? -2.536 -8.774 9.124 1.00 82.19 85 ASP A N 1
ATOM 655 C CA . ASP A 1 85 ? -3.242 -7.497 8.997 1.00 82.19 85 ASP A CA 1
ATOM 656 C C . ASP A 1 85 ? -2.317 -6.409 8.430 1.00 82.19 85 ASP A C 1
ATOM 658 O O . ASP A 1 85 ? -1.363 -5.957 9.064 1.00 82.19 85 ASP A O 1
ATOM 662 N N . SER A 1 86 ? -2.592 -6.013 7.191 1.00 90.62 86 SER A N 1
ATOM 663 C CA . SER A 1 86 ? -1.628 -5.323 6.338 1.00 90.62 86 SER A CA 1
ATOM 664 C C . SER A 1 86 ? -2.267 -4.203 5.525 1.00 90.62 86 SER A C 1
ATOM 666 O O . SER A 1 86 ? -3.461 -4.220 5.213 1.00 90.62 86 SER A O 1
ATOM 668 N N . VAL A 1 87 ? -1.454 -3.213 5.161 1.00 91.25 87 VAL A N 1
ATOM 669 C CA . VAL A 1 87 ? -1.785 -2.245 4.115 1.00 91.25 87 VAL A CA 1
ATOM 670 C C . VAL A 1 87 ? -1.550 -2.921 2.772 1.00 91.25 87 VAL A C 1
ATOM 672 O O . VAL A 1 87 ? -0.428 -3.308 2.446 1.00 91.25 87 VAL A O 1
ATOM 675 N N . ARG A 1 88 ? -2.620 -3.081 1.995 1.00 92.69 88 ARG A N 1
ATOM 676 C CA . ARG A 1 88 ? -2.583 -3.752 0.693 1.00 92.69 88 ARG A CA 1
ATOM 677 C C . ARG A 1 88 ? -2.342 -2.726 -0.404 1.00 92.69 88 ARG A C 1
ATOM 679 O O . ARG A 1 88 ? -3.101 -1.769 -0.528 1.00 92.69 88 ARG A O 1
ATOM 686 N N . ILE A 1 89 ? -1.316 -2.947 -1.215 1.00 92.12 89 ILE A N 1
ATOM 687 C CA . ILE A 1 89 ? -0.959 -2.093 -2.347 1.00 92.12 89 ILE A CA 1
ATOM 688 C C . ILE A 1 89 ? -0.945 -2.955 -3.604 1.00 92.12 89 ILE A C 1
ATOM 690 O O . ILE A 1 89 ? -0.302 -4.002 -3.638 1.00 92.12 89 ILE A O 1
ATOM 694 N N . LYS A 1 90 ? -1.650 -2.505 -4.642 1.00 92.25 90 LYS A N 1
ATOM 695 C CA . LYS A 1 90 ? -1.664 -3.149 -5.957 1.00 92.25 90 LYS A CA 1
ATOM 696 C C . LYS A 1 90 ? -1.043 -2.216 -6.987 1.00 92.25 90 LYS A C 1
ATOM 698 O O . LYS A 1 90 ? -1.646 -1.205 -7.344 1.00 92.25 90 LYS A O 1
ATOM 703 N N . PHE A 1 91 ? 0.118 -2.586 -7.511 1.00 89.94 91 PHE A N 1
ATOM 704 C CA . PHE A 1 91 ? 0.720 -1.924 -8.661 1.00 89.94 91 PHE A CA 1
ATOM 705 C C . PHE A 1 91 ? 0.235 -2.602 -9.937 1.00 89.94 91 PHE A C 1
ATOM 707 O O . PHE A 1 91 ? 0.474 -3.790 -10.157 1.00 89.94 91 PHE A O 1
ATOM 714 N N . LYS A 1 92 ? -0.467 -1.845 -10.782 1.00 88.38 92 LYS A N 1
ATOM 715 C CA . LYS A 1 92 ? -0.867 -2.336 -12.099 1.00 88.38 92 LYS A CA 1
ATOM 716 C C . LYS A 1 92 ? 0.309 -2.235 -13.062 1.00 88.38 92 LYS A C 1
ATOM 718 O O . LYS A 1 92 ? 0.877 -1.153 -13.213 1.00 88.38 92 LYS A O 1
ATOM 723 N N . SER A 1 93 ? 0.655 -3.344 -13.709 1.00 75.62 93 SER A N 1
ATOM 724 C CA . SER A 1 93 ? 1.671 -3.323 -14.760 1.00 75.62 93 SER A CA 1
ATOM 725 C C . SER A 1 93 ? 1.127 -2.592 -15.986 1.00 75.62 93 SER A C 1
ATOM 727 O O . SER A 1 93 ? -0.008 -2.817 -16.403 1.00 75.62 93 SER A O 1
ATOM 729 N N . ILE A 1 94 ? 1.939 -1.700 -16.553 1.00 69.69 94 ILE A N 1
ATOM 730 C CA . ILE A 1 94 ? 1.670 -1.039 -17.840 1.00 69.69 94 ILE A CA 1
ATOM 731 C C . ILE A 1 94 ? 2.287 -1.801 -19.019 1.00 69.69 94 ILE A C 1
ATOM 733 O O . ILE A 1 94 ? 2.160 -1.357 -20.156 1.00 69.69 94 ILE A O 1
ATOM 737 N N . LEU A 1 95 ? 2.997 -2.904 -18.756 1.00 59.34 95 LEU A N 1
ATOM 738 C CA . LEU A 1 95 ? 3.585 -3.718 -19.810 1.00 59.34 95 LEU A CA 1
ATOM 739 C C . LEU A 1 95 ? 2.458 -4.439 -20.552 1.00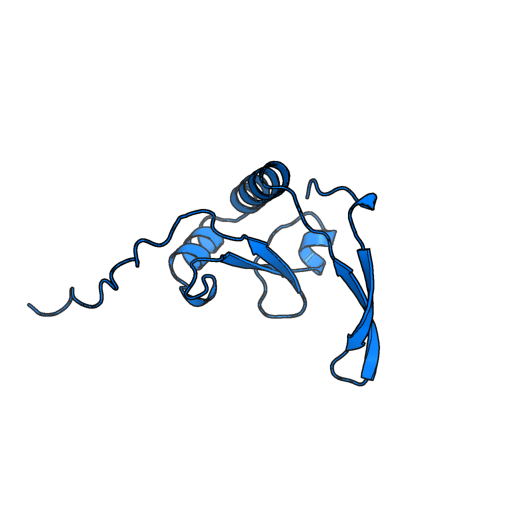 59.34 95 LEU A C 1
ATOM 741 O O . LEU A 1 95 ? 1.781 -5.298 -19.987 1.00 59.34 95 LEU A O 1
ATOM 745 N N . THR A 1 96 ? 2.261 -4.078 -21.819 1.00 46.72 96 THR A N 1
ATOM 746 C CA . THR A 1 96 ? 1.482 -4.872 -22.768 1.00 46.72 96 THR A CA 1
ATOM 747 C C . THR A 1 96 ? 2.085 -6.275 -22.798 1.00 46.72 96 THR A C 1
ATOM 749 O O . THR A 1 96 ? 3.285 -6.439 -22.987 1.00 46.72 96 THR A O 1
ATOM 752 N N . HIS A 1 97 ? 1.253 -7.269 -22.522 1.00 41.72 97 HIS A N 1
ATOM 753 C CA . HIS A 1 97 ? 1.613 -8.663 -22.307 1.00 41.72 97 HIS A CA 1
ATOM 754 C C . HIS A 1 97 ? 2.433 -9.245 -23.479 1.00 41.72 97 HIS A C 1
ATOM 756 O O . HIS A 1 97 ? 1.858 -9.639 -24.489 1.00 41.72 97 HIS A O 1
ATOM 762 N N . GLU A 1 98 ? 3.753 -9.386 -23.342 1.00 44.75 98 GLU A N 1
ATOM 763 C CA . GLU A 1 98 ? 4.398 -10.597 -23.854 1.00 44.75 98 GLU A CA 1
ATOM 764 C C . GLU A 1 98 ? 4.365 -11.613 -22.708 1.00 44.75 98 GLU A C 1
ATOM 766 O O . GLU A 1 98 ? 4.868 -11.313 -21.620 1.00 44.75 98 GLU A O 1
ATOM 771 N N . PRO A 1 99 ? 3.737 -12.790 -22.886 1.00 41.62 99 PRO A N 1
ATOM 772 C CA . PRO A 1 99 ? 3.739 -13.813 -21.854 1.00 41.62 99 PRO A CA 1
ATOM 773 C C . PRO A 1 99 ? 5.190 -14.158 -21.525 1.00 41.62 99 PRO A C 1
ATOM 775 O O . PRO A 1 99 ? 5.951 -14.614 -22.384 1.00 41.62 99 PRO A O 1
ATOM 778 N N . ARG A 1 100 ? 5.590 -13.927 -20.272 1.00 45.78 100 ARG A N 1
ATOM 779 C CA . ARG A 1 100 ? 6.914 -14.310 -19.789 1.00 45.78 100 ARG A CA 1
ATOM 780 C C . ARG A 1 100 ? 6.978 -15.834 -19.846 1.00 45.78 100 ARG A C 1
ATOM 782 O O . ARG A 1 100 ? 6.348 -16.503 -19.032 1.00 45.78 100 ARG A O 1
ATOM 789 N N . LYS A 1 101 ? 7.678 -16.376 -20.851 1.00 43.78 101 LYS A N 1
ATOM 790 C CA . LYS A 1 101 ? 7.850 -17.823 -21.045 1.00 43.78 101 LYS A CA 1
ATOM 791 C C . LYS A 1 101 ? 8.291 -18.435 -19.717 1.00 43.78 101 LYS A C 1
ATOM 793 O O . LYS A 1 101 ? 9.321 -18.047 -19.171 1.00 43.78 101 LYS A O 1
ATOM 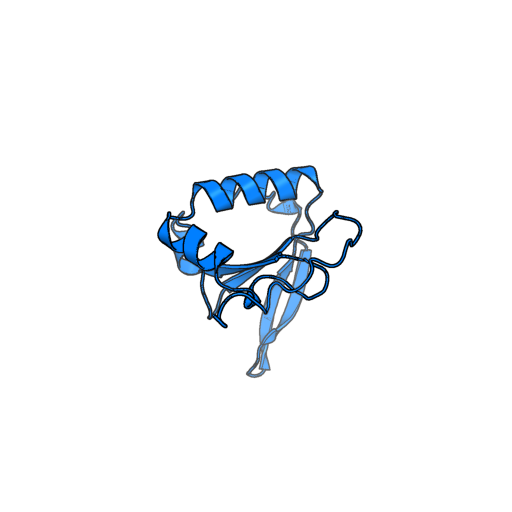798 N N . SER A 1 102 ? 7.493 -19.360 -19.194 1.00 42.53 102 SER A N 1
ATOM 799 C CA . SER A 1 102 ? 7.826 -20.150 -18.017 1.00 42.53 102 SER A CA 1
ATOM 800 C C . SER A 1 102 ? 9.133 -20.895 -18.282 1.00 42.53 102 SER A C 1
ATOM 802 O O . SER A 1 102 ? 9.151 -21.865 -19.041 1.00 42.53 102 SER A O 1
ATOM 804 N N . THR A 1 103 ? 10.235 -20.467 -17.672 1.00 45.41 103 THR A N 1
ATOM 805 C CA . THR A 1 103 ? 11.497 -21.217 -17.688 1.00 45.41 103 THR A CA 1
ATOM 806 C C . THR A 1 103 ? 11.408 -22.395 -16.711 1.00 45.41 103 THR A C 1
ATOM 808 O O . THR A 1 103 ? 12.186 -22.509 -15.773 1.00 45.41 103 THR A O 1
ATOM 811 N N . LEU A 1 104 ? 10.439 -23.286 -16.921 1.00 45.00 104 LEU A N 1
ATOM 812 C CA . LEU A 1 104 ? 10.422 -24.635 -16.358 1.00 45.00 104 LEU A CA 1
ATOM 813 C C . LEU A 1 104 ? 11.103 -25.558 -17.372 1.00 45.00 104 LEU A C 1
ATOM 815 O O . LEU A 1 104 ? 10.440 -26.283 -18.100 1.00 45.00 104 LEU A O 1
ATOM 819 N N . ASN A 1 105 ? 12.428 -25.441 -17.491 1.00 45.66 105 ASN A N 1
ATOM 820 C CA . ASN A 1 105 ? 13.313 -26.498 -17.997 1.00 45.66 105 ASN A CA 1
ATOM 821 C C . ASN A 1 105 ? 14.771 -26.036 -17.912 1.00 45.66 105 ASN A C 1
ATOM 823 O O . ASN A 1 105 ? 15.338 -25.523 -18.873 1.00 45.66 105 ASN A O 1
ATOM 827 N N . ARG A 1 106 ? 15.397 -26.228 -16.749 1.00 44.97 106 ARG A N 1
ATOM 828 C CA . ARG A 1 106 ? 16.862 -26.277 -16.660 1.00 44.97 106 ARG A CA 1
ATOM 829 C C . ARG A 1 106 ? 17.325 -27.116 -15.471 1.00 44.97 106 ARG A C 1
ATOM 831 O O . ARG A 1 106 ? 18.067 -26.624 -14.640 1.00 44.97 106 ARG A O 1
ATOM 838 N N . MET A 1 107 ? 16.880 -28.368 -15.388 1.00 43.59 107 MET A N 1
ATOM 839 C CA . MET A 1 107 ? 17.543 -29.419 -14.600 1.00 43.59 107 MET A CA 1
ATOM 840 C C . MET A 1 107 ? 17.191 -30.796 -15.182 1.00 43.59 107 MET A C 1
ATOM 842 O O . MET A 1 107 ? 16.405 -31.527 -14.593 1.00 43.59 107 MET A O 1
ATOM 846 N N . ARG A 1 108 ? 17.733 -31.128 -16.361 1.00 41.94 108 ARG A N 1
ATOM 847 C CA . ARG A 1 108 ? 17.933 -32.512 -16.830 1.00 41.94 108 ARG A CA 1
ATOM 848 C C . ARG A 1 108 ? 19.114 -32.549 -17.804 1.00 41.94 108 ARG A C 1
ATOM 850 O O . ARG A 1 108 ? 18.920 -32.378 -19.002 1.00 41.94 108 ARG A O 1
ATOM 857 N N . THR A 1 109 ? 20.305 -32.740 -17.254 1.00 46.06 109 THR A N 1
ATOM 858 C CA . THR A 1 109 ? 21.488 -33.340 -17.894 1.00 46.06 109 THR A CA 1
ATOM 859 C C . THR A 1 109 ? 22.377 -33.850 -16.785 1.00 46.06 109 THR A C 1
ATOM 861 O O . THR A 1 109 ? 22.519 -33.088 -15.800 1.00 46.06 109 THR A O 1
#

Foldseek 3Di:
DPDDPVQWDWDWDADPVRDIDIDTDGDDDPVRVVVVVVVLVVQDDPVQVVVQVPDPVQADQQRKGKFWWDPVCVVVVHTDGDPPDTDIDIHHDPDDDPRPPPPPDDPDD

Solvent-accessible surface area (backbone atoms only — not comparable to full-atom values): 6972 Å² total; per-residue (Å²): 127,97,68,64,76,87,59,46,45,84,41,83,46,70,42,99,85,72,45,82,40,79,45,79,48,65,84,70,54,75,65,57,45,50,55,46,48,54,52,51,60,73,53,44,49,75,67,55,52,52,48,63,74,69,41,64,87,36,42,48,99,78,57,28,39,51,48,34,31,28,48,70,44,46,77,73,74,40,64,47,78,41,92,66,83,46,48,77,45,76,48,78,56,83,69,77,83,71,81,78,76,77,84,82,78,86,87,88,131

Mean predicted aligned error: 9.13 Å

Secondary structure (DSSP, 8-state):
----GGGPEEEEEE-TTS-EEEEEE----HHHHHHHHHHHHHHS-HHHHHHHHH-GGGB-TT--EEEEEEHHHHHTT---B-SSSEEEEEEPP-S--------------

Radius of gyration: 16.72 Å; Cα contacts (8 Å, |Δi|>4): 109; chains: 1; bounding box: 41×47×37 Å

pLDDT: mean 79.65, std 15.94, range [41.62, 95.5]